Protein AF-A0A1C3EB20-F1 (afdb_monomer_lite)

Structure (mmCIF, N/CA/C/O backbone):
data_AF-A0A1C3EB20-F1
#
_entry.id   AF-A0A1C3EB20-F1
#
loop_
_atom_site.group_PDB
_atom_site.id
_atom_site.type_symbol
_atom_site.label_atom_id
_atom_site.label_alt_id
_atom_site.label_comp_id
_atom_site.label_asym_id
_atom_site.label_entity_id
_atom_site.label_seq_id
_atom_site.pdbx_PDB_ins_code
_atom_site.Cartn_x
_atom_site.Cartn_y
_atom_site.Cartn_z
_atom_site.occupancy
_atom_site.B_iso_or_equiv
_atom_site.auth_seq_id
_atom_site.auth_comp_id
_atom_site.auth_asym_id
_atom_site.auth_atom_id
_atom_site.pdbx_PDB_model_num
ATOM 1 N N . MET A 1 1 ? -27.624 -32.382 16.824 1.00 44.00 1 MET A N 1
ATOM 2 C CA . MET A 1 1 ? -27.450 -30.928 16.626 1.00 44.00 1 MET A CA 1
ATOM 3 C C . MET A 1 1 ? -26.119 -30.720 15.920 1.00 44.00 1 MET A C 1
ATOM 5 O O . MET A 1 1 ? -25.098 -31.065 16.495 1.00 44.00 1 MET A O 1
ATOM 9 N N . LYS A 1 2 ? -26.125 -30.322 14.641 1.00 43.41 2 LYS A N 1
ATOM 10 C CA . LYS A 1 2 ? -24.900 -30.053 13.873 1.00 43.41 2 LYS A CA 1
ATOM 11 C C . LYS A 1 2 ? -24.634 -28.553 13.937 1.00 43.41 2 LYS A C 1
ATOM 13 O O . LYS A 1 2 ? -25.381 -27.789 13.338 1.00 43.41 2 LYS A O 1
ATOM 18 N N . SER A 1 3 ? -23.612 -28.155 14.682 1.00 49.53 3 SER A N 1
ATOM 19 C CA . SER A 1 3 ? -23.126 -26.779 14.710 1.00 49.53 3 SER A CA 1
ATOM 20 C C . SER A 1 3 ? -22.515 -26.451 13.347 1.00 49.53 3 SER A C 1
ATOM 22 O O . SER A 1 3 ? -21.511 -27.046 12.961 1.00 49.53 3 SER A O 1
ATOM 24 N N . HIS A 1 4 ? -23.151 -25.559 12.590 1.00 47.53 4 HIS A N 1
ATOM 25 C CA . HIS A 1 4 ? -22.501 -24.876 11.476 1.00 47.53 4 HIS A CA 1
ATOM 26 C C . HIS A 1 4 ? -21.567 -23.830 12.077 1.00 47.53 4 HIS A C 1
ATOM 28 O O . HIS A 1 4 ? -22.022 -22.836 12.633 1.00 47.53 4 HIS A O 1
ATOM 34 N N . VAL A 1 5 ? -20.264 -24.095 12.017 1.00 47.66 5 VAL A N 1
ATOM 35 C CA . VAL A 1 5 ? -19.253 -23.059 12.207 1.00 47.66 5 VAL A CA 1
ATOM 36 C C . VAL A 1 5 ? -19.082 -22.412 10.840 1.00 47.66 5 VAL A C 1
ATOM 38 O O . VAL A 1 5 ? -18.428 -22.975 9.963 1.00 47.66 5 VAL A O 1
ATOM 41 N N . SER A 1 6 ? -19.734 -21.270 10.636 1.00 50.88 6 SER A N 1
ATOM 42 C CA . SER A 1 6 ? -19.376 -20.357 9.556 1.00 50.88 6 SER A CA 1
ATOM 43 C C . SER A 1 6 ? -18.021 -19.769 9.926 1.00 50.88 6 SER A C 1
ATOM 45 O O . SER A 1 6 ? -17.948 -18.812 10.688 1.00 50.88 6 SER A O 1
ATOM 47 N N . VAL A 1 7 ? -16.943 -20.410 9.477 1.00 46.06 7 VAL A N 1
ATOM 48 C CA . VAL A 1 7 ? -15.622 -19.780 9.486 1.00 46.06 7 VAL A CA 1
ATOM 49 C C . VAL A 1 7 ? -15.678 -18.760 8.360 1.00 46.06 7 VAL A C 1
ATOM 51 O O . VAL A 1 7 ? -15.509 -19.103 7.189 1.00 46.06 7 VAL A O 1
ATOM 54 N N . GLU A 1 8 ? -16.030 -17.527 8.710 1.00 56.56 8 GLU A N 1
ATOM 55 C CA . GLU A 1 8 ? -15.871 -16.389 7.816 1.00 56.56 8 GLU A CA 1
ATOM 56 C C . GLU A 1 8 ? -14.405 -16.388 7.358 1.00 56.56 8 GLU A C 1
ATOM 58 O O . GLU A 1 8 ? -13.499 -16.621 8.157 1.00 56.56 8 GLU A O 1
ATOM 63 N N . LEU A 1 9 ? -14.138 -16.165 6.068 1.00 49.53 9 LEU A N 1
ATOM 64 C CA . LEU A 1 9 ? -12.785 -16.213 5.479 1.00 49.53 9 LEU A CA 1
ATOM 65 C C . LEU A 1 9 ? -11.766 -15.312 6.224 1.00 49.53 9 LEU A C 1
ATOM 67 O O . LEU A 1 9 ? -10.554 -15.503 6.123 1.00 49.53 9 LEU A O 1
ATOM 71 N N . VAL A 1 10 ? -12.289 -14.367 7.007 1.00 48.50 10 VAL A N 1
ATOM 72 C CA . VAL A 1 10 ? -11.608 -13.455 7.928 1.00 48.50 10 VAL A CA 1
ATOM 73 C C . VAL A 1 10 ? -10.914 -14.177 9.099 1.00 48.50 10 VAL A C 1
ATOM 75 O O . VAL A 1 10 ? -9.873 -13.717 9.552 1.00 48.50 10 VAL A O 1
ATOM 78 N N . ASP A 1 11 ? -11.420 -15.327 9.557 1.00 46.81 11 ASP A N 1
ATOM 79 C CA . ASP A 1 11 ? -10.831 -16.099 10.666 1.00 46.81 11 ASP A CA 1
ATOM 80 C C . ASP A 1 11 ? -9.629 -16.960 10.230 1.00 46.81 11 ASP A C 1
ATOM 82 O O . ASP A 1 11 ? -8.783 -17.323 11.049 1.00 46.81 11 ASP A O 1
ATOM 86 N N . LEU A 1 12 ? -9.525 -17.294 8.936 1.00 47.53 12 LEU A N 1
ATOM 87 C CA . LEU A 1 12 ? -8.447 -18.143 8.404 1.00 47.53 12 LEU A CA 1
ATOM 88 C C . LEU A 1 12 ? -7.162 -17.348 8.099 1.00 47.53 12 LEU A C 1
ATOM 90 O O . LEU A 1 12 ? -6.064 -17.906 8.071 1.00 47.53 12 LEU A O 1
ATOM 94 N N . LEU A 1 13 ? -7.290 -16.040 7.887 1.00 55.75 13 LEU A N 1
ATOM 95 C CA . LEU A 1 13 ? -6.189 -15.102 7.698 1.00 55.75 13 LEU A CA 1
ATOM 96 C C . LEU A 1 13 ? -6.025 -14.344 9.014 1.00 55.75 13 LEU A C 1
ATOM 98 O O . LEU A 1 13 ? -6.683 -13.330 9.208 1.00 55.75 13 LEU A O 1
ATOM 102 N N . GLY A 1 14 ? -5.209 -14.864 9.939 1.00 59.03 14 GLY A N 1
ATOM 103 C CA . GLY A 1 14 ? -5.021 -14.272 11.271 1.00 59.03 14 GLY A CA 1
ATOM 10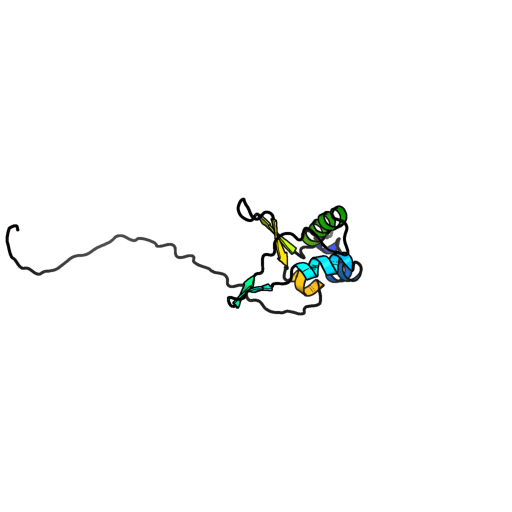4 C C . GLY A 1 14 ? -4.894 -12.742 11.253 1.00 59.03 14 GLY A C 1
ATOM 105 O O . GLY A 1 14 ? -4.443 -12.174 10.263 1.00 59.03 14 GLY A O 1
ATOM 106 N N . MET A 1 15 ? -5.300 -12.089 12.350 1.00 67.88 15 MET A N 1
ATOM 107 C CA . MET A 1 15 ? -5.456 -10.628 12.457 1.00 67.88 15 MET A CA 1
ATOM 108 C C . MET A 1 15 ? -4.416 -9.860 11.611 1.00 67.88 15 MET A C 1
ATOM 110 O O . MET A 1 15 ? -3.216 -9.998 11.872 1.00 67.88 15 MET A O 1
ATOM 114 N N . PRO A 1 16 ? -4.827 -9.049 10.615 1.00 70.19 16 PRO A N 1
ATOM 115 C CA . PRO A 1 16 ? -3.905 -8.424 9.659 1.00 70.19 16 PRO A CA 1
ATOM 116 C C . PRO A 1 16 ? -2.771 -7.610 10.304 1.00 70.19 16 PRO A C 1
ATOM 118 O O . PRO A 1 16 ? -1.662 -7.531 9.775 1.00 70.19 16 PRO A O 1
ATOM 121 N N . SER A 1 17 ? -3.022 -7.059 11.494 1.00 71.00 17 SER A N 1
ATOM 122 C CA . SER A 1 17 ? -2.040 -6.371 12.338 1.00 71.00 17 SER A CA 1
ATOM 123 C C . SER A 1 17 ? -0.899 -7.276 12.830 1.00 71.00 17 SER A C 1
ATOM 125 O O . SER A 1 17 ? 0.242 -6.831 12.945 1.00 71.00 17 SER A O 1
ATOM 127 N N . GLN A 1 18 ? -1.158 -8.559 13.083 1.00 74.19 18 GLN A N 1
ATOM 128 C CA . GLN A 1 18 ? -0.128 -9.535 13.452 1.00 74.19 18 GLN A CA 1
ATOM 129 C C . GLN A 1 18 ? 0.690 -9.977 12.235 1.00 74.19 18 GLN A C 1
ATOM 131 O O . GLN A 1 18 ? 1.904 -10.154 12.346 1.00 74.19 18 GLN A O 1
ATOM 136 N N . LEU A 1 19 ? 0.045 -10.118 11.072 1.00 77.19 19 LEU A N 1
ATOM 137 C CA . LEU A 1 19 ? 0.710 -10.505 9.824 1.00 77.19 19 LEU A CA 1
ATOM 138 C C . LEU A 1 19 ? 1.656 -9.412 9.318 1.00 77.19 19 LEU A C 1
ATOM 140 O O . LEU A 1 19 ? 2.780 -9.713 8.911 1.00 77.19 19 LEU A O 1
ATOM 144 N N . ILE A 1 20 ? 1.237 -8.144 9.394 1.00 85.81 20 ILE A N 1
ATOM 145 C CA . ILE A 1 20 ? 2.069 -7.013 8.970 1.00 85.81 20 ILE A CA 1
ATOM 146 C C . ILE A 1 20 ? 3.270 -6.804 9.904 1.00 85.81 20 ILE A C 1
ATOM 148 O O . ILE A 1 20 ? 4.354 -6.455 9.443 1.00 85.81 20 ILE A O 1
ATOM 152 N N . GLY A 1 21 ? 3.113 -7.081 11.205 1.00 80.56 21 GLY A N 1
ATOM 153 C CA . GLY A 1 21 ? 4.193 -6.975 12.192 1.00 80.56 21 GLY A CA 1
ATOM 154 C C . GLY A 1 21 ? 5.358 -7.941 11.946 1.00 80.56 21 GLY A C 1
ATOM 155 O O . GLY A 1 21 ? 6.482 -7.653 12.344 1.00 80.56 21 GLY A O 1
ATOM 156 N N . GLN A 1 22 ? 5.113 -9.057 11.254 1.00 85.62 22 GLN A N 1
ATOM 157 C CA . GLN A 1 22 ? 6.130 -10.065 10.928 1.00 85.62 22 GLN A CA 1
ATOM 158 C C . GLN A 1 22 ? 6.780 -9.851 9.550 1.00 85.62 22 GLN A C 1
ATOM 160 O O . GLN A 1 22 ? 7.729 -10.553 9.207 1.00 85.62 22 GLN A O 1
ATOM 165 N N . GLN A 1 23 ? 6.281 -8.907 8.743 1.00 90.94 23 GLN A N 1
ATOM 166 C CA . GLN A 1 23 ? 6.719 -8.687 7.361 1.00 90.94 23 GLN A CA 1
ATOM 167 C C . GLN A 1 23 ? 7.080 -7.207 7.138 1.00 90.94 23 GLN A C 1
ATOM 169 O O . GLN A 1 23 ? 6.245 -6.434 6.661 1.00 90.94 23 GLN A O 1
ATOM 174 N N . PRO A 1 24 ? 8.324 -6.789 7.454 1.00 91.38 24 PRO A N 1
ATOM 175 C CA . PRO A 1 24 ? 8.719 -5.377 7.433 1.00 91.38 24 PRO A CA 1
ATOM 176 C C . PRO A 1 24 ? 8.632 -4.743 6.039 1.00 91.38 24 PRO A C 1
ATOM 178 O O . PRO A 1 24 ? 8.308 -3.565 5.923 1.00 91.38 24 PRO A O 1
ATOM 181 N N . GLU A 1 25 ? 8.864 -5.516 4.978 1.00 93.69 25 GLU A N 1
ATOM 182 C CA . GLU A 1 25 ? 8.713 -5.055 3.592 1.00 93.69 25 GLU A CA 1
ATOM 183 C C . GLU A 1 25 ? 7.256 -4.709 3.261 1.00 93.69 25 GLU A C 1
ATOM 185 O O . GLU A 1 25 ? 6.978 -3.640 2.721 1.00 93.69 25 GLU A O 1
ATOM 190 N N . LEU A 1 26 ? 6.306 -5.566 3.657 1.00 93.81 26 LEU A N 1
ATOM 191 C CA . LEU A 1 26 ? 4.880 -5.287 3.470 1.00 93.81 26 LEU A CA 1
ATOM 192 C C . LEU A 1 26 ? 4.424 -4.112 4.322 1.00 93.81 26 LEU A C 1
ATOM 194 O O . LEU A 1 26 ? 3.602 -3.318 3.868 1.00 93.81 26 LEU A O 1
ATOM 198 N N . ARG A 1 27 ? 4.970 -3.976 5.534 1.00 94.19 27 ARG A N 1
ATOM 199 C CA . ARG A 1 27 ? 4.713 -2.811 6.376 1.00 94.19 27 ARG A CA 1
ATOM 200 C C . ARG A 1 27 ? 5.157 -1.524 5.679 1.00 94.19 27 ARG A C 1
ATOM 202 O O . ARG A 1 27 ? 4.359 -0.599 5.590 1.00 94.19 27 ARG A O 1
ATOM 209 N N . ARG A 1 28 ? 6.376 -1.481 5.132 1.00 94.75 28 ARG A N 1
ATOM 210 C CA . ARG A 1 28 ? 6.883 -0.318 4.380 1.00 94.75 28 ARG A CA 1
ATOM 211 C C . ARG A 1 28 ? 6.042 -0.018 3.144 1.00 94.75 28 ARG A C 1
ATOM 213 O O . ARG A 1 28 ? 5.738 1.140 2.869 1.00 94.75 28 ARG A O 1
ATOM 220 N N . LEU A 1 29 ? 5.625 -1.054 2.419 1.00 96.06 29 LEU A N 1
ATOM 221 C CA . LEU A 1 29 ? 4.718 -0.891 1.288 1.00 96.06 29 LEU A CA 1
ATOM 222 C C . LEU A 1 29 ? 3.380 -0.279 1.724 1.00 96.06 29 LEU A C 1
ATOM 224 O O . LEU A 1 29 ? 2.898 0.653 1.091 1.00 96.06 29 LEU A O 1
ATOM 228 N N . LEU A 1 30 ? 2.801 -0.756 2.824 1.00 95.25 30 LEU A N 1
ATOM 229 C CA . LEU A 1 30 ? 1.555 -0.225 3.370 1.00 95.25 30 LEU A CA 1
ATOM 230 C C . LEU A 1 30 ? 1.709 1.228 3.857 1.00 95.25 30 LEU A C 1
ATOM 232 O O . LEU A 1 30 ? 0.831 2.053 3.620 1.00 95.25 30 LEU A O 1
ATOM 236 N N . GLU A 1 31 ? 2.842 1.567 4.478 1.00 94.19 31 GLU A N 1
ATOM 237 C CA . GLU A 1 31 ? 3.186 2.937 4.892 1.00 94.19 31 GLU A CA 1
ATOM 238 C C . GLU A 1 31 ? 3.312 3.898 3.702 1.00 94.19 31 GLU A C 1
ATOM 240 O O . GLU A 1 31 ? 3.007 5.081 3.836 1.00 94.19 31 GLU A O 1
ATOM 245 N N . SER A 1 32 ? 3.677 3.391 2.523 1.00 94.81 32 SER A N 1
ATOM 246 C CA . SER A 1 32 ? 3.774 4.186 1.291 1.00 94.81 32 SER A CA 1
ATOM 247 C C . SER A 1 32 ? 2.416 4.737 0.826 1.00 94.81 32 SER A C 1
ATOM 249 O O . SER A 1 32 ? 2.371 5.670 0.028 1.00 94.81 32 SER A O 1
ATOM 251 N N . TYR A 1 33 ? 1.312 4.176 1.334 1.00 95.25 33 TYR A N 1
ATOM 252 C CA . TYR A 1 33 ? -0.063 4.545 0.990 1.00 95.25 33 TYR A CA 1
ATOM 253 C C . TYR A 1 33 ? -0.720 5.519 1.983 1.00 95.25 33 TYR A C 1
ATOM 255 O O . TYR A 1 33 ? -1.943 5.665 2.001 1.00 95.25 33 TYR A O 1
ATOM 263 N N . GLN A 1 34 ? 0.065 6.185 2.831 1.00 92.31 34 GLN A N 1
ATOM 264 C CA . GLN A 1 34 ? -0.466 7.186 3.756 1.00 92.31 34 GLN A CA 1
ATOM 265 C C . GLN A 1 34 ? -0.986 8.429 3.026 1.00 92.31 34 GLN A C 1
ATOM 267 O O . GLN A 1 34 ? -0.284 8.938 2.152 1.00 92.31 34 GLN A O 1
ATOM 272 N N . PRO A 1 35 ? -2.159 8.966 3.418 1.00 90.81 35 PRO A N 1
ATOM 273 C CA . PRO A 1 35 ? -2.699 10.182 2.827 1.00 90.81 35 PRO A CA 1
ATOM 274 C C . PRO A 1 35 ? -1.701 11.339 2.853 1.00 90.81 35 PRO A C 1
ATOM 276 O O . PRO A 1 35 ? -1.065 11.603 3.876 1.00 90.81 35 PRO A O 1
ATOM 279 N N . GLN A 1 36 ? -1.594 12.054 1.738 1.00 88.19 36 GLN A N 1
ATOM 280 C CA . GLN A 1 36 ? -0.659 13.165 1.585 1.00 88.19 36 GLN A CA 1
ATOM 281 C C . GLN A 1 36 ? -1.418 14.486 1.572 1.00 88.19 36 GLN A C 1
ATOM 283 O O . GLN A 1 36 ? -2.447 14.626 0.913 1.00 88.19 36 GLN A O 1
ATOM 288 N N . LYS A 1 37 ? -0.912 15.483 2.302 1.00 89.25 37 LYS A N 1
ATOM 289 C CA . LYS A 1 37 ? -1.478 16.832 2.264 1.00 89.25 37 LYS A CA 1
ATOM 290 C C . LYS A 1 37 ? -0.880 17.593 1.084 1.00 89.25 37 LYS A C 1
ATOM 292 O O . LYS A 1 37 ? 0.325 17.829 1.048 1.00 89.25 37 LYS A O 1
ATOM 297 N N . LEU A 1 38 ? -1.724 17.972 0.134 1.00 86.19 38 LEU A N 1
ATOM 298 C CA . LEU A 1 38 ? -1.331 18.757 -1.029 1.00 86.19 38 LEU A CA 1
ATOM 299 C C . LEU A 1 38 ? -1.149 20.238 -0.660 1.00 86.19 38 LEU A C 1
ATOM 301 O O . LEU A 1 38 ? -1.650 20.719 0.360 1.00 86.19 38 LEU A O 1
ATOM 305 N N . ALA A 1 39 ? -0.453 20.987 -1.520 1.00 86.50 39 ALA A N 1
ATOM 306 C CA . ALA A 1 39 ? -0.169 22.412 -1.312 1.00 86.50 3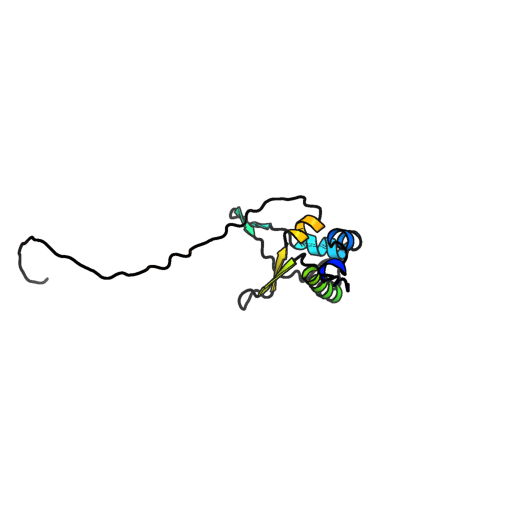9 ALA A CA 1
ATOM 307 C C . ALA A 1 39 ? -1.435 23.289 -1.218 1.00 86.50 39 ALA A C 1
ATOM 309 O O . ALA A 1 39 ? -1.416 24.337 -0.581 1.00 86.50 39 ALA A O 1
ATOM 310 N N . ASN A 1 40 ? -2.542 22.842 -1.815 1.00 88.50 40 ASN A N 1
ATOM 311 C CA . ASN A 1 40 ? -3.850 23.498 -1.752 1.00 88.50 40 ASN A CA 1
ATOM 312 C C . ASN A 1 40 ? -4.636 23.178 -0.461 1.00 88.50 40 ASN A C 1
ATOM 314 O O . ASN A 1 40 ? -5.777 23.605 -0.322 1.00 88.50 40 ASN A O 1
ATOM 318 N N . GLY A 1 41 ? -4.055 22.414 0.469 1.00 88.62 41 GLY A N 1
ATOM 319 C CA . GLY A 1 41 ? -4.687 22.024 1.728 1.00 88.62 41 GLY A CA 1
ATOM 320 C C . GLY A 1 41 ? -5.591 20.793 1.646 1.00 88.62 41 GLY A C 1
ATOM 321 O O . GLY A 1 41 ? -6.005 20.312 2.699 1.00 88.62 41 GLY A O 1
ATOM 322 N N . VAL A 1 42 ? -5.848 20.255 0.449 1.00 88.25 42 VAL A N 1
ATOM 323 C CA . VAL A 1 42 ? -6.633 19.029 0.244 1.00 88.25 42 VAL A CA 1
ATOM 324 C C . VAL A 1 42 ? -5.792 17.807 0.615 1.00 88.25 42 VAL A C 1
ATOM 326 O O . VAL A 1 42 ? -4.600 17.733 0.309 1.00 88.25 42 VAL A O 1
ATOM 329 N N . THR A 1 43 ? -6.407 16.842 1.291 1.00 89.44 43 THR A N 1
ATOM 330 C CA . THR A 1 43 ? -5.781 15.551 1.587 1.00 89.44 43 THR A CA 1
ATOM 331 C C . THR A 1 43 ? -6.037 14.588 0.434 1.00 89.44 43 THR A C 1
ATOM 333 O O . THR A 1 43 ? -7.170 14.166 0.220 1.00 89.44 43 THR A O 1
ATOM 336 N N . GLU A 1 44 ? -4.981 14.221 -0.289 1.00 89.12 44 GLU A N 1
ATOM 337 C CA . GLU A 1 44 ? -5.031 13.161 -1.293 1.00 89.12 44 GLU A CA 1
ATOM 338 C C . GLU A 1 44 ? -4.984 11.806 -0.590 1.00 89.12 44 GLU A C 1
ATOM 340 O O . GLU A 1 44 ? -4.073 11.525 0.195 1.00 89.12 44 GLU A O 1
ATOM 345 N N . THR A 1 45 ? -5.985 10.973 -0.855 1.00 91.31 45 THR A N 1
ATOM 346 C CA . THR A 1 45 ? -6.128 9.658 -0.217 1.00 91.31 45 THR A CA 1
ATOM 347 C C . THR A 1 45 ? -5.982 8.511 -1.207 1.00 91.31 45 THR A C 1
ATOM 349 O O . THR A 1 45 ? -5.695 7.391 -0.782 1.00 91.31 45 THR A O 1
ATOM 352 N N . TRP A 1 46 ? -6.122 8.784 -2.506 1.00 93.25 46 TRP A N 1
ATOM 353 C CA . TRP A 1 46 ? -5.915 7.829 -3.582 1.00 93.25 46 TRP A CA 1
ATOM 354 C C . TRP A 1 46 ? -4.539 8.047 -4.191 1.00 93.25 46 TRP A C 1
ATOM 356 O O . TRP A 1 46 ? -4.281 8.999 -4.925 1.00 93.25 46 TRP A O 1
ATOM 366 N N . ILE A 1 47 ? -3.631 7.133 -3.889 1.00 92.81 47 ILE A N 1
ATOM 367 C CA . ILE A 1 47 ? -2.231 7.247 -4.277 1.00 92.81 47 ILE A CA 1
ATOM 368 C C . ILE A 1 47 ? -1.985 6.348 -5.486 1.00 92.81 47 ILE A C 1
ATOM 370 O O . ILE A 1 47 ? -2.419 5.191 -5.485 1.00 92.81 47 ILE A O 1
ATOM 374 N N . PRO A 1 48 ? -1.292 6.836 -6.530 1.00 93.38 48 PRO A N 1
ATOM 375 C CA . PRO A 1 48 ? -0.883 5.997 -7.646 1.00 93.38 48 PRO A CA 1
ATOM 376 C C . PRO A 1 48 ? -0.159 4.739 -7.171 1.00 93.38 48 PRO A C 1
ATOM 378 O O . PRO A 1 48 ? 0.566 4.759 -6.174 1.00 93.38 48 PRO A O 1
ATOM 381 N N . ARG A 1 49 ? -0.327 3.641 -7.911 1.00 93.94 49 ARG A N 1
ATOM 382 C CA . ARG A 1 49 ? 0.401 2.400 -7.651 1.00 93.94 49 ARG A CA 1
ATOM 383 C C . ARG A 1 49 ? 1.898 2.667 -7.519 1.00 93.94 49 ARG A C 1
ATOM 385 O O . ARG A 1 49 ? 2.549 3.068 -8.484 1.00 93.94 49 ARG A O 1
ATOM 392 N N . ILE A 1 50 ? 2.444 2.344 -6.349 1.00 93.56 50 ILE A N 1
ATOM 393 C CA . ILE A 1 50 ? 3.883 2.373 -6.106 1.00 93.56 50 ILE A CA 1
ATOM 394 C C . ILE A 1 50 ? 4.539 1.336 -7.020 1.00 93.56 50 ILE A C 1
ATOM 396 O O . ILE A 1 50 ? 4.270 0.135 -6.935 1.00 93.56 50 ILE A O 1
ATOM 400 N N . SER A 1 51 ? 5.364 1.818 -7.947 1.00 91.69 51 SER A N 1
ATOM 401 C CA . SER A 1 51 ? 6.067 1.003 -8.942 1.00 91.69 51 SER A CA 1
ATOM 402 C C . SER A 1 51 ? 7.501 0.671 -8.534 1.00 91.69 51 SER A C 1
ATOM 404 O O . SER A 1 51 ? 8.075 -0.279 -9.062 1.00 91.69 51 SER A O 1
ATOM 406 N N . ILE A 1 52 ? 8.064 1.429 -7.589 1.00 93.38 52 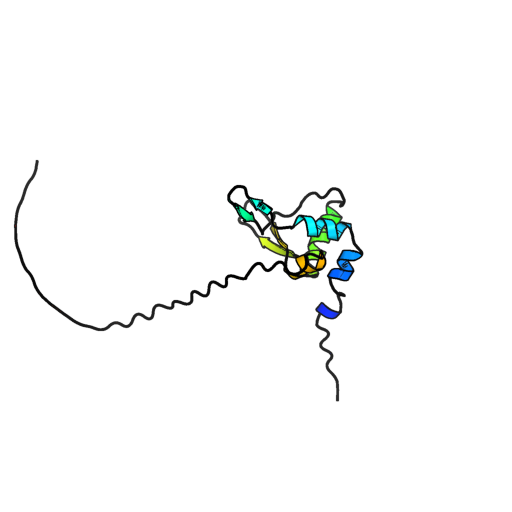ILE A N 1
ATOM 407 C CA . ILE A 1 52 ? 9.426 1.271 -7.081 1.00 93.38 52 ILE A CA 1
ATOM 408 C C . ILE A 1 52 ? 9.391 1.449 -5.566 1.00 93.38 52 ILE A C 1
ATOM 410 O O . ILE A 1 52 ? 8.870 2.445 -5.067 1.00 93.38 52 ILE A O 1
ATOM 414 N N . LEU A 1 53 ? 9.969 0.493 -4.843 1.00 93.75 53 LEU A N 1
ATOM 415 C CA . LEU A 1 53 ? 10.193 0.580 -3.407 1.00 93.75 53 LEU A CA 1
ATOM 416 C C . LEU A 1 53 ? 11.567 -0.024 -3.116 1.00 93.75 53 LEU A C 1
ATOM 418 O O . LEU A 1 53 ? 11.794 -1.184 -3.428 1.00 93.75 53 LEU A O 1
ATOM 422 N N . GLU A 1 54 ? 12.476 0.749 -2.521 1.00 90.50 54 GLU A N 1
ATOM 423 C CA . GLU A 1 54 ? 13.899 0.384 -2.369 1.00 90.50 54 GLU A CA 1
ATOM 424 C C . GLU A 1 54 ? 14.125 -0.989 -1.712 1.00 90.50 54 GLU A C 1
ATOM 426 O O . GLU A 1 54 ? 15.068 -1.699 -2.038 1.00 90.50 54 GLU A O 1
ATOM 431 N N . CYS A 1 55 ? 13.233 -1.384 -0.802 1.00 87.75 55 CYS A N 1
ATOM 432 C CA . CYS A 1 55 ? 13.322 -2.649 -0.077 1.00 87.75 55 CYS A CA 1
ATOM 433 C C . CYS A 1 55 ? 12.621 -3.838 -0.754 1.00 87.75 55 CYS A C 1
ATOM 435 O O . CYS A 1 55 ? 12.526 -4.892 -0.132 1.00 87.75 55 CYS A O 1
ATOM 437 N N . MET A 1 56 ? 12.103 -3.691 -1.978 1.00 91.50 56 MET A N 1
ATOM 438 C CA . MET A 1 56 ? 11.372 -4.754 -2.671 1.00 91.50 56 MET A CA 1
ATOM 439 C C . MET A 1 56 ? 11.691 -4.810 -4.165 1.00 91.50 56 MET A C 1
ATOM 441 O O . MET A 1 56 ? 11.542 -3.832 -4.894 1.00 91.50 56 MET A O 1
ATOM 445 N N . GLU A 1 57 ? 11.997 -6.012 -4.647 1.00 93.50 57 GLU A N 1
ATOM 446 C CA . GLU A 1 57 ? 12.076 -6.290 -6.082 1.00 93.50 57 GLU A CA 1
ATOM 447 C C . GLU A 1 57 ? 10.701 -6.125 -6.767 1.00 93.50 57 GLU A C 1
ATOM 449 O O . GLU A 1 57 ? 9.673 -6.439 -6.157 1.00 93.50 57 GLU A O 1
ATOM 454 N N . PRO A 1 58 ? 10.626 -5.728 -8.054 1.00 91.25 58 PRO A N 1
ATOM 455 C CA . PRO A 1 58 ? 9.357 -5.428 -8.734 1.00 91.25 58 PRO A CA 1
ATOM 456 C C . PRO A 1 58 ? 8.315 -6.563 -8.708 1.00 91.25 58 PRO A C 1
ATOM 458 O O . PRO A 1 58 ? 7.105 -6.326 -8.593 1.00 91.25 58 PRO A O 1
ATOM 461 N N . ALA A 1 59 ? 8.772 -7.817 -8.793 1.00 91.88 59 ALA A N 1
ATOM 462 C CA . ALA A 1 59 ? 7.906 -8.992 -8.707 1.00 91.88 59 ALA A CA 1
ATOM 463 C C . ALA A 1 59 ? 7.335 -9.176 -7.289 1.00 91.88 59 ALA A C 1
ATOM 465 O O . ALA A 1 59 ? 6.131 -9.392 -7.125 1.00 91.88 59 ALA A O 1
ATOM 466 N N . ALA A 1 60 ? 8.180 -9.020 -6.264 1.00 93.19 60 ALA A N 1
ATOM 467 C CA . ALA A 1 60 ? 7.771 -9.073 -4.864 1.00 93.19 60 ALA A CA 1
ATOM 468 C C . ALA A 1 60 ? 6.827 -7.916 -4.518 1.00 93.19 60 ALA A C 1
ATOM 470 O O . ALA A 1 60 ? 5.833 -8.122 -3.828 1.00 93.19 60 ALA A O 1
ATOM 471 N N . LEU A 1 61 ? 7.081 -6.723 -5.061 1.00 95.19 61 LEU A N 1
ATOM 472 C CA . LEU A 1 61 ? 6.236 -5.544 -4.910 1.00 95.19 61 LEU A CA 1
ATOM 473 C C . LEU A 1 61 ? 4.837 -5.784 -5.494 1.00 95.19 61 LEU A C 1
ATOM 475 O O . LEU A 1 61 ? 3.828 -5.486 -4.858 1.00 95.19 61 LEU A O 1
ATOM 479 N N . SER A 1 62 ? 4.746 -6.380 -6.685 1.00 93.94 62 SER A N 1
ATOM 480 C CA . SER A 1 62 ? 3.459 -6.745 -7.296 1.00 93.94 62 SER A CA 1
ATOM 481 C C . SER A 1 62 ? 2.680 -7.755 -6.447 1.00 93.94 62 SER A C 1
ATOM 483 O O . SER A 1 62 ? 1.494 -7.551 -6.193 1.00 93.94 62 SER A O 1
ATOM 485 N N . ALA A 1 63 ? 3.349 -8.793 -5.938 1.00 94.94 63 ALA A N 1
ATOM 486 C CA . ALA A 1 63 ? 2.738 -9.755 -5.020 1.00 94.94 63 ALA A CA 1
ATOM 487 C C . ALA A 1 63 ? 2.345 -9.116 -3.675 1.00 94.94 63 ALA A C 1
ATOM 489 O O . ALA A 1 63 ? 1.315 -9.465 -3.100 1.00 94.94 63 ALA A O 1
ATOM 490 N N . GLY A 1 64 ? 3.138 -8.159 -3.188 1.00 95.44 64 GLY A N 1
ATOM 491 C CA . GLY A 1 64 ? 2.879 -7.409 -1.964 1.00 95.44 64 GLY A CA 1
ATOM 492 C C . GLY A 1 64 ? 1.574 -6.626 -2.033 1.00 95.44 64 GLY A C 1
ATOM 493 O O . GLY A 1 64 ? 0.755 -6.752 -1.128 1.00 95.44 64 GLY A O 1
ATOM 494 N N . HIS A 1 65 ? 1.315 -5.923 -3.140 1.00 95.75 65 HIS A N 1
ATOM 495 C CA . HIS A 1 65 ? 0.021 -5.268 -3.369 1.00 95.75 65 HIS A CA 1
ATOM 496 C C . HIS A 1 65 ? -1.139 -6.263 -3.292 1.00 95.75 65 HIS A C 1
ATOM 498 O O . HIS A 1 65 ? -2.114 -6.012 -2.590 1.00 95.75 65 HIS A O 1
ATOM 504 N N . GLY A 1 66 ? -1.010 -7.417 -3.955 1.00 94.12 66 GLY A N 1
ATOM 505 C CA . GLY A 1 66 ? -2.029 -8.465 -3.923 1.00 94.12 66 GLY A CA 1
ATOM 506 C C . GLY A 1 66 ? -2.326 -8.958 -2.506 1.00 94.12 66 GLY A C 1
ATOM 507 O O . GLY A 1 66 ? -3.489 -9.091 -2.141 1.00 94.12 66 GLY A O 1
ATOM 508 N N . LYS A 1 67 ? -1.291 -9.158 -1.678 1.00 94.19 67 LYS A N 1
ATOM 509 C CA . LYS A 1 67 ? -1.458 -9.535 -0.264 1.00 94.19 67 LYS A CA 1
ATOM 510 C C . LYS A 1 67 ? -2.178 -8.452 0.537 1.00 94.19 67 LYS A C 1
ATOM 512 O O . LYS A 1 67 ? -3.114 -8.767 1.260 1.00 94.19 67 LYS A O 1
ATOM 517 N N . LEU A 1 68 ? -1.774 -7.188 0.392 1.00 95.00 68 LEU A N 1
ATOM 518 C CA . LEU A 1 68 ? -2.403 -6.074 1.108 1.00 95.00 68 LEU A CA 1
ATOM 519 C C . LEU A 1 68 ? -3.879 -5.895 0.714 1.00 95.00 68 LEU A C 1
ATOM 521 O O . LEU A 1 68 ? -4.698 -5.604 1.582 1.00 95.00 68 LEU A O 1
ATOM 525 N N . ILE A 1 69 ? -4.226 -6.117 -0.560 1.00 94.31 69 ILE A N 1
ATOM 526 C CA . ILE A 1 69 ? -5.616 -6.123 -1.047 1.00 94.31 69 ILE A CA 1
ATOM 527 C C . ILE A 1 69 ? -6.384 -7.312 -0.463 1.00 94.31 69 ILE A C 1
ATOM 529 O O . ILE A 1 69 ? -7.474 -7.137 0.071 1.00 94.31 69 ILE A O 1
ATOM 533 N N . ALA A 1 70 ? -5.811 -8.517 -0.523 1.00 92.19 70 ALA A N 1
ATOM 534 C CA . ALA A 1 70 ? -6.446 -9.731 -0.012 1.00 92.19 70 ALA A CA 1
ATOM 535 C C . ALA A 1 70 ? -6.699 -9.676 1.504 1.00 92.19 70 ALA A C 1
ATOM 537 O O . ALA A 1 70 ? -7.667 -10.253 1.987 1.00 92.19 70 ALA A O 1
ATOM 538 N N . TRP A 1 71 ? -5.852 -8.966 2.251 1.00 91.50 71 TRP A N 1
ATOM 539 C CA . TRP A 1 71 ? -6.031 -8.713 3.683 1.00 91.50 71 TRP A CA 1
ATOM 540 C C . TRP A 1 71 ? -6.932 -7.513 3.997 1.00 91.50 71 TRP A C 1
ATOM 542 O O . TRP A 1 71 ? -7.116 -7.191 5.167 1.00 91.50 71 TRP A O 1
ATOM 552 N N . GLY A 1 72 ? -7.460 -6.822 2.984 1.00 92.12 72 GLY A N 1
ATOM 553 C CA . GLY A 1 72 ? -8.323 -5.656 3.171 1.00 92.12 72 GLY A CA 1
ATOM 554 C C . GLY A 1 72 ? -7.611 -4.424 3.736 1.00 92.12 72 GLY A C 1
ATOM 555 O O . GLY A 1 72 ? -8.270 -3.548 4.285 1.00 92.12 72 GLY A O 1
ATOM 556 N N . LEU A 1 73 ? -6.280 -4.332 3.626 1.00 93.25 73 LEU A N 1
ATOM 557 C CA . LEU A 1 73 ? -5.485 -3.213 4.160 1.00 93.25 73 LEU A CA 1
ATOM 558 C C . LEU A 1 73 ? -5.385 -2.034 3.189 1.00 93.25 73 LEU A C 1
ATOM 560 O O . LEU A 1 73 ? -5.197 -0.890 3.605 1.00 93.25 73 LEU A O 1
ATOM 564 N N . ILE A 1 74 ? -5.527 -2.308 1.895 1.00 95.50 74 ILE A N 1
ATOM 565 C CA . ILE A 1 74 ? -5.679 -1.294 0.853 1.00 95.50 74 ILE A CA 1
ATOM 566 C C . ILE A 1 74 ? -6.835 -1.681 -0.067 1.00 95.50 74 ILE A C 1
ATOM 568 O O . ILE A 1 74 ? -7.088 -2.863 -0.301 1.00 95.50 74 ILE A O 1
ATOM 572 N N . ARG A 1 75 ? -7.507 -0.678 -0.628 1.00 95.38 75 ARG A N 1
ATOM 573 C CA . ARG A 1 75 ? -8.460 -0.835 -1.734 1.00 95.38 75 ARG A CA 1
ATOM 574 C C . ARG A 1 75 ? -7.895 -0.219 -3.005 1.00 95.38 75 ARG A C 1
ATOM 576 O O . ARG A 1 75 ? -6.970 0.586 -2.922 1.00 95.38 75 ARG A O 1
ATOM 583 N N . PHE A 1 76 ? -8.432 -0.599 -4.159 1.00 95.00 76 PHE A N 1
ATOM 584 C CA . PHE A 1 76 ? -7.960 -0.123 -5.456 1.00 95.00 76 PHE A CA 1
ATOM 585 C C . PHE A 1 76 ? -9.095 0.423 -6.313 1.00 95.00 76 PHE A C 1
ATOM 587 O O . PHE A 1 76 ? -10.231 -0.034 -6.212 1.00 95.00 76 PHE A O 1
ATOM 594 N N . GLU A 1 77 ? -8.753 1.362 -7.183 1.00 93.44 77 GLU A N 1
ATOM 595 C CA . GLU A 1 77 ? -9.621 1.854 -8.246 1.00 93.44 77 GLU A CA 1
ATOM 596 C C . GLU A 1 77 ? -8.828 1.975 -9.553 1.00 93.44 77 GLU A C 1
ATOM 598 O O . GLU A 1 77 ? -7.602 2.160 -9.551 1.00 93.44 77 GLU A O 1
ATOM 603 N N . LEU A 1 78 ? -9.528 1.850 -10.682 1.00 89.19 78 LEU A N 1
ATOM 604 C CA . LEU A 1 78 ? -8.983 2.247 -11.974 1.00 89.19 78 LEU A CA 1
ATOM 605 C C . LEU A 1 78 ? -9.194 3.750 -12.124 1.00 89.19 78 LEU A C 1
ATOM 607 O O . LEU A 1 78 ? -10.332 4.208 -12.188 1.00 89.19 78 LEU A O 1
ATOM 611 N N . ALA A 1 79 ? -8.107 4.503 -12.224 1.00 80.38 79 ALA A N 1
ATOM 612 C CA . ALA A 1 79 ? -8.195 5.883 -12.658 1.00 80.38 79 ALA A CA 1
ATOM 613 C C . ALA A 1 79 ? -8.394 5.939 -14.180 1.00 80.38 79 ALA A C 1
ATOM 615 O O . ALA A 1 79 ? -7.992 5.025 -14.909 1.00 80.38 79 ALA A O 1
ATOM 616 N N . GLU A 1 80 ? -9.002 7.023 -14.665 1.00 77.81 80 GLU A N 1
ATOM 617 C CA . GLU A 1 80 ? -9.215 7.251 -16.096 1.00 77.81 80 GLU A CA 1
ATOM 618 C C . GLU A 1 80 ? -7.921 7.088 -16.912 1.00 77.81 80 GLU A C 1
ATOM 620 O O . GLU A 1 80 ? -6.818 7.278 -16.391 1.00 77.81 80 GLU A O 1
ATOM 625 N N . ALA A 1 81 ? -8.096 6.759 -18.200 1.00 62.84 81 ALA A N 1
ATOM 626 C CA . ALA A 1 81 ? -7.187 6.109 -19.159 1.00 62.84 81 ALA A CA 1
ATOM 627 C C . ALA A 1 81 ? -5.675 6.442 -19.145 1.00 62.84 81 ALA A C 1
ATOM 629 O O . ALA A 1 81 ? -4.901 5.705 -19.749 1.00 62.84 81 ALA A O 1
ATOM 630 N N . GLN A 1 82 ? -5.228 7.507 -18.479 1.00 59.69 82 GLN A N 1
ATOM 631 C CA . GLN A 1 82 ? -3.821 7.910 -18.387 1.00 59.69 82 GLN A CA 1
ATOM 632 C C . GLN A 1 82 ? -3.157 7.640 -17.026 1.00 59.69 82 GLN A C 1
ATOM 634 O O . GLN A 1 82 ? -1.932 7.643 -16.948 1.00 59.69 82 GLN A O 1
ATOM 639 N N . HIS A 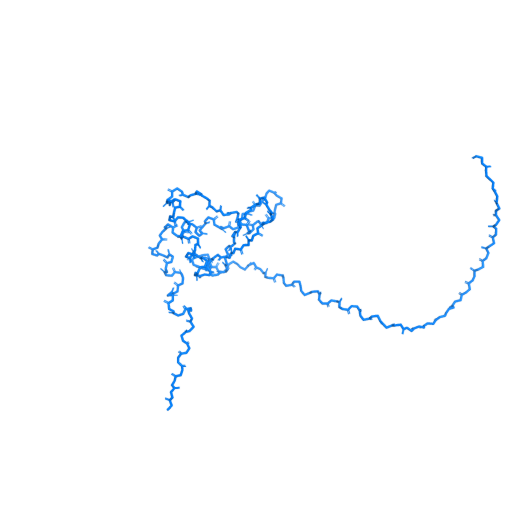1 83 ? -3.918 7.393 -15.955 1.00 63.84 83 HIS A N 1
ATOM 640 C CA . HIS A 1 83 ? -3.370 7.366 -14.589 1.00 63.84 83 HIS A CA 1
ATOM 641 C C . HIS A 1 83 ? -3.206 5.960 -13.988 1.00 63.84 83 HIS A C 1
ATOM 643 O O . HIS A 1 83 ? -2.548 5.814 -12.958 1.00 63.84 83 HIS A O 1
ATOM 649 N N . GLY A 1 84 ? -3.743 4.919 -14.632 1.00 84.94 84 GLY A N 1
ATOM 650 C CA . GLY A 1 84 ? -3.563 3.530 -14.203 1.00 84.94 84 GLY A CA 1
ATOM 651 C C . GLY A 1 84 ? -4.258 3.195 -12.875 1.00 84.94 84 GLY A C 1
ATOM 652 O O . GLY A 1 84 ? -5.325 3.718 -12.569 1.00 84.94 84 GLY A O 1
ATOM 653 N N . LEU A 1 85 ? -3.676 2.277 -12.097 1.00 90.94 85 LEU A N 1
ATOM 654 C CA . LEU A 1 85 ? -4.221 1.849 -10.801 1.00 90.94 85 LEU A CA 1
ATOM 655 C C . LEU A 1 85 ? -3.871 2.845 -9.692 1.00 90.94 85 LEU A C 1
ATOM 657 O O . LEU A 1 85 ? -2.706 3.233 -9.551 1.00 90.94 85 LEU A O 1
ATOM 661 N N . ARG A 1 86 ? -4.856 3.171 -8.854 1.00 94.06 86 ARG A N 1
ATOM 662 C CA . ARG A 1 86 ? -4.662 3.892 -7.592 1.00 94.06 86 ARG A CA 1
ATOM 663 C C . ARG A 1 86 ? -5.069 3.019 -6.421 1.00 94.06 86 ARG A C 1
ATOM 665 O O . ARG A 1 86 ? -5.933 2.154 -6.553 1.00 94.06 86 ARG A O 1
ATOM 672 N N . TYR A 1 87 ? -4.444 3.264 -5.280 1.00 95.94 87 TYR A N 1
ATOM 673 C CA . TYR A 1 87 ? -4.732 2.575 -4.037 1.00 95.94 87 TYR A CA 1
ATOM 674 C C . TYR A 1 87 ? -4.999 3.559 -2.913 1.00 95.94 87 TYR A C 1
ATOM 676 O O . TYR A 1 87 ? -4.419 4.641 -2.860 1.00 95.94 87 TYR A O 1
ATOM 684 N N . GLN A 1 88 ? -5.838 3.141 -1.977 1.00 95.56 88 GLN A N 1
ATOM 685 C CA . GLN A 1 88 ? -6.130 3.891 -0.769 1.00 95.56 88 GLN A CA 1
ATOM 686 C C . GLN A 1 88 ? -6.044 2.978 0.445 1.00 95.56 88 GLN A C 1
ATOM 688 O O . GLN A 1 88 ? -6.539 1.849 0.436 1.00 95.56 88 GLN A O 1
ATOM 693 N N . LEU A 1 89 ? -5.447 3.504 1.511 1.00 94.81 89 LEU A N 1
ATOM 694 C CA . LEU A 1 89 ? -5.365 2.842 2.803 1.00 94.81 89 LEU A CA 1
ATOM 695 C C . LEU A 1 89 ? -6.753 2.739 3.456 1.00 94.81 89 LEU A C 1
ATOM 697 O O . LEU A 1 89 ? -7.453 3.744 3.626 1.00 94.81 89 LEU A O 1
ATOM 701 N N . THR A 1 90 ? -7.140 1.536 3.869 1.00 93.00 90 THR A N 1
ATOM 702 C CA . THR A 1 90 ? -8.409 1.295 4.573 1.00 93.00 90 THR A CA 1
ATOM 703 C C . THR A 1 90 ? -8.293 1.644 6.065 1.00 93.00 90 THR A C 1
ATOM 705 O O . THR A 1 90 ? -7.182 1.851 6.575 1.00 93.00 90 THR A O 1
ATOM 708 N N . PRO A 1 91 ? -9.414 1.753 6.804 1.00 90.12 91 PRO A N 1
ATOM 709 C CA . PRO A 1 91 ? -9.378 1.829 8.265 1.00 90.12 91 PRO A CA 1
ATOM 710 C C . PRO A 1 91 ? -8.575 0.684 8.902 1.00 90.12 91 PRO A C 1
ATOM 712 O O . PRO A 1 91 ? -7.760 0.931 9.791 1.00 90.12 91 PRO A O 1
ATOM 715 N N . GLU A 1 92 ? -8.731 -0.537 8.397 1.00 90.12 92 GLU A N 1
ATOM 716 C CA . GLU A 1 92 ? -8.014 -1.736 8.837 1.00 90.12 92 GLU A CA 1
ATOM 717 C C . GLU A 1 92 ? -6.514 -1.608 8.545 1.00 90.12 92 GLU A C 1
ATOM 719 O O . GLU A 1 92 ? -5.686 -1.898 9.407 1.00 90.12 92 GLU A O 1
ATOM 724 N N . GLY A 1 93 ? -6.154 -1.078 7.372 1.00 91.69 93 GLY A N 1
ATOM 725 C CA . GLY A 1 93 ? -4.785 -0.711 7.001 1.00 91.69 93 GLY A CA 1
ATOM 726 C C . GLY A 1 93 ? -4.135 0.245 7.997 1.00 91.69 93 GLY A C 1
ATOM 727 O O . GLY A 1 93 ? -3.014 0.012 8.453 1.00 91.69 93 GLY A O 1
ATOM 728 N N . ARG A 1 94 ? -4.854 1.302 8.392 1.00 91.00 94 ARG A N 1
ATOM 729 C CA . ARG A 1 94 ? -4.377 2.271 9.395 1.00 91.00 94 ARG A CA 1
ATOM 730 C C . ARG A 1 94 ? -4.160 1.619 10.757 1.00 91.00 94 ARG A C 1
ATOM 732 O O . ARG A 1 94 ? -3.106 1.815 11.363 1.00 91.00 94 ARG A O 1
ATOM 739 N N . GLN A 1 95 ? -5.119 0.811 11.205 1.00 88.88 95 GLN A N 1
ATOM 740 C CA . GLN A 1 95 ? -5.006 0.077 12.464 1.00 88.88 95 GLN A CA 1
ATOM 741 C C . GLN A 1 95 ? -3.831 -0.908 12.443 1.00 88.88 95 GLN A C 1
ATOM 743 O O . GLN A 1 95 ? -3.081 -0.981 13.415 1.00 88.88 95 GLN A O 1
ATOM 748 N N . ALA A 1 96 ? -3.617 -1.611 11.328 1.00 88.94 96 ALA A N 1
ATOM 749 C CA . ALA A 1 96 ? -2.508 -2.547 11.158 1.00 88.94 96 ALA A CA 1
ATOM 750 C C . ALA A 1 96 ? -1.136 -1.858 11.258 1.00 88.94 96 ALA A C 1
ATOM 752 O O . ALA A 1 96 ? -0.185 -2.438 11.779 1.00 88.94 96 ALA A O 1
ATOM 753 N N . LEU A 1 97 ? -1.029 -0.595 10.837 1.00 88.38 97 LEU A N 1
ATOM 754 C CA . LEU A 1 97 ? 0.188 0.202 11.013 1.00 88.38 97 LEU A CA 1
ATOM 755 C C . LEU A 1 97 ? 0.412 0.687 12.454 1.00 88.38 97 LEU A C 1
ATOM 757 O O . LEU A 1 97 ? 1.505 1.166 12.761 1.00 88.38 97 LEU A O 1
ATOM 761 N N . GLY A 1 98 ? -0.561 0.518 13.350 1.00 81.44 98 GLY A N 1
ATOM 762 C CA . GLY A 1 98 ? -0.513 1.049 14.712 1.00 81.44 98 GLY A CA 1
ATOM 763 C C . GLY A 1 98 ? -0.902 2.526 14.795 1.00 81.44 98 GLY A C 1
ATOM 764 O O . GLY A 1 98 ? -0.743 3.139 15.850 1.00 81.44 98 GLY A O 1
ATOM 765 N N . TYR A 1 99 ? -1.440 3.102 13.714 1.00 69.12 99 TYR A N 1
ATOM 766 C CA . TYR A 1 99 ? -2.097 4.404 13.760 1.00 69.12 99 TYR A CA 1
ATOM 767 C C . TYR A 1 99 ? -3.474 4.202 14.396 1.00 69.12 99 TYR A C 1
ATOM 769 O O . TYR A 1 99 ? -4.466 3.946 13.713 1.00 69.12 99 TYR A O 1
ATOM 777 N N . GLY A 1 100 ? -3.520 4.225 15.730 1.00 52.25 100 GLY A N 1
ATOM 778 C CA . GLY A 1 100 ? -4.770 4.191 16.489 1.00 52.25 100 GLY A CA 1
ATOM 779 C C . GLY A 1 100 ? -5.759 5.239 15.966 1.00 52.25 100 GLY A C 1
ATOM 780 O O . GLY A 1 100 ? -5.330 6.319 15.565 1.00 52.25 100 GLY A O 1
ATOM 781 N N . LEU A 1 101 ? -7.050 4.869 15.929 1.00 49.41 101 LEU A N 1
ATOM 782 C CA . LEU A 1 101 ? -8.199 5.619 15.393 1.00 49.41 101 LEU A CA 1
ATOM 783 C C . LEU A 1 101 ? -7.929 7.120 15.160 1.00 49.41 101 LEU A C 1
ATOM 785 O O . LEU A 1 101 ? -8.187 7.951 16.027 1.00 49.41 101 LEU A O 1
ATOM 789 N N . SER A 1 102 ? -7.479 7.475 13.956 1.00 45.16 102 SER A N 1
ATOM 790 C CA . SER A 1 102 ? -7.674 8.830 13.446 1.00 45.16 102 SER A CA 1
ATOM 791 C C . SER A 1 102 ? -8.971 8.814 12.651 1.00 45.16 102 SER A C 1
ATOM 793 O O . SER A 1 102 ? -9.041 8.267 11.546 1.00 45.16 102 SER A O 1
ATOM 795 N N . VAL A 1 103 ? -10.025 9.308 13.296 1.00 50.25 103 VAL A N 1
ATOM 796 C CA . VAL A 1 103 ? -11.348 9.536 12.719 1.00 50.25 103 VAL A CA 1
ATOM 797 C C . VAL A 1 103 ? -11.186 10.471 11.521 1.00 50.25 103 VAL A C 1
ATOM 799 O O . VAL A 1 103 ? -10.920 11.656 11.687 1.00 50.25 103 VAL A O 1
ATOM 802 N N . VAL A 1 104 ? -11.355 9.938 10.312 1.00 42.81 104 VAL A N 1
ATOM 803 C CA . VAL A 1 104 ? -11.803 10.736 9.170 1.00 42.81 104 VAL A CA 1
ATOM 804 C C . VAL A 1 104 ? -13.216 10.266 8.893 1.00 42.81 104 VAL A C 1
ATOM 806 O O . VAL A 1 104 ? -13.436 9.132 8.465 1.00 42.81 104 VAL A O 1
ATOM 809 N N . SER A 1 105 ? -14.147 11.127 9.287 1.00 45.19 105 SER A N 1
ATOM 810 C CA . SER A 1 105 ? -15.581 10.971 9.146 1.00 45.19 105 SER A CA 1
ATOM 811 C C . SER A 1 105 ? -15.950 10.629 7.708 1.00 45.19 105 SER A C 1
ATOM 813 O O . SER A 1 105 ? -15.506 11.272 6.762 1.00 45.19 105 SER A O 1
ATOM 815 N N . SER A 1 106 ? -16.777 9.598 7.579 1.00 45.44 106 SER A N 1
ATOM 816 C CA . SER A 1 106 ? -17.575 9.336 6.393 1.00 45.44 106 SER A CA 1
ATOM 817 C C . SER A 1 106 ? -18.588 10.473 6.256 1.00 45.44 106 SER A C 1
ATOM 819 O O . SER A 1 106 ? -19.513 10.546 7.059 1.00 45.44 106 SER A O 1
ATOM 821 N N . GLU A 1 107 ? -18.420 11.359 5.278 1.00 49.38 107 GLU A N 1
ATOM 822 C CA . GLU A 1 107 ? -19.538 12.155 4.769 1.00 49.38 107 GLU A CA 1
ATOM 823 C C . GLU A 1 107 ? -20.300 11.263 3.786 1.00 49.38 107 GLU A C 1
ATOM 825 O O . GLU A 1 107 ? -19.889 11.048 2.647 1.00 49.38 107 GLU A O 1
ATOM 830 N N . THR A 1 108 ? -21.372 10.648 4.282 1.00 48.78 108 THR A N 1
ATOM 831 C CA . THR A 1 108 ? -22.425 10.069 3.454 1.00 48.78 108 THR A CA 1
ATOM 832 C C . THR A 1 108 ? -23.196 11.228 2.833 1.00 48.78 108 THR A C 1
ATOM 834 O O . THR A 1 108 ? -23.946 11.917 3.521 1.00 48.78 108 THR A O 1
ATOM 837 N N . ALA A 1 109 ? -22.989 11.473 1.541 1.00 50.97 109 ALA A N 1
ATOM 838 C CA . ALA A 1 109 ? -23.935 12.255 0.757 1.00 50.97 109 ALA A CA 1
ATOM 839 C C . ALA A 1 109 ? -25.128 11.345 0.433 1.00 50.97 109 ALA A C 1
ATOM 841 O O . ALA A 1 109 ? -25.178 10.710 -0.618 1.00 50.97 109 ALA A O 1
ATOM 842 N N . ASP A 1 110 ? -26.040 11.233 1.397 1.00 48.16 110 ASP A N 1
ATOM 843 C CA . ASP A 1 110 ? -27.450 11.004 1.110 1.00 48.16 110 ASP A CA 1
ATOM 844 C C . ASP A 1 110 ? -27.953 12.239 0.348 1.00 48.16 110 ASP A C 1
ATOM 846 O O . ASP A 1 110 ? -28.082 13.316 0.926 1.00 48.16 110 ASP A O 1
ATOM 850 N N . ASP A 1 111 ? -28.200 12.093 -0.950 1.00 51.50 111 ASP A N 1
ATOM 851 C CA . ASP A 1 111 ? -29.059 13.009 -1.704 1.00 51.50 111 ASP A CA 1
ATOM 852 C C . ASP A 1 111 ? -30.045 12.170 -2.525 1.00 51.50 111 ASP A C 1
ATOM 854 O O . ASP A 1 111 ? -29.981 12.065 -3.748 1.00 51.50 111 ASP A O 1
ATOM 858 N N . GLU A 1 112 ? -30.940 11.488 -1.806 1.00 55.69 112 GLU A N 1
ATOM 859 C CA . GLU A 1 112 ? -32.255 11.150 -2.340 1.00 55.69 112 GLU A CA 1
ATOM 860 C C . GLU A 1 112 ? -33.128 12.408 -2.264 1.00 55.69 112 GLU A C 1
ATOM 862 O O . GLU A 1 112 ? -33.786 12.675 -1.259 1.00 55.69 112 GLU A O 1
ATOM 867 N N . SER A 1 113 ? -33.161 13.177 -3.348 1.00 50.19 113 SER A N 1
ATOM 868 C CA . SER A 1 113 ? -34.252 14.105 -3.636 1.00 50.19 113 SER A CA 1
ATOM 869 C C . SER A 1 113 ? -34.911 13.694 -4.956 1.00 50.19 113 SER A C 1
ATOM 871 O O . SER A 1 113 ? -34.596 14.144 -6.053 1.00 50.19 113 SER A O 1
ATOM 873 N N . HIS A 1 114 ? -35.825 12.731 -4.829 1.00 45.75 114 HIS A N 1
ATOM 874 C CA . HIS A 1 114 ? -36.763 12.333 -5.870 1.00 45.75 114 HIS A CA 1
ATOM 875 C C . HIS A 1 114 ? -37.855 13.412 -5.958 1.00 45.75 114 HIS A C 1
ATOM 877 O O . HIS A 1 114 ? -38.750 13.471 -5.117 1.00 45.75 114 HIS A O 1
ATOM 883 N N . GLU A 1 115 ? -37.741 14.308 -6.940 1.00 59.03 115 GLU A N 1
ATOM 884 C CA . GLU A 1 115 ? -38.724 15.362 -7.214 1.00 59.03 115 GLU A CA 1
ATOM 885 C C . GLU A 1 115 ? -40.020 14.733 -7.758 1.00 59.03 115 GLU A C 1
ATOM 887 O O . GLU A 1 115 ? -40.148 14.415 -8.943 1.00 59.03 115 GLU A O 1
ATOM 892 N N . GLU A 1 116 ? -40.991 14.520 -6.871 1.00 57.69 116 GLU A N 1
ATOM 893 C CA . GLU A 1 116 ? -42.356 14.140 -7.227 1.00 57.69 116 GLU A CA 1
ATOM 894 C C . GLU A 1 116 ? -43.090 15.378 -7.773 1.00 57.69 116 GLU A C 1
ATOM 896 O O . GLU A 1 116 ? -43.570 16.233 -7.031 1.00 57.69 116 GLU A O 1
ATOM 901 N N . LEU A 1 117 ? -43.139 15.497 -9.101 1.00 53.12 117 LEU A N 1
ATOM 902 C CA . LEU A 1 117 ? -43.950 16.495 -9.795 1.00 53.12 117 LEU A CA 1
ATOM 903 C C . LEU A 1 117 ? -45.429 16.103 -9.696 1.00 53.12 117 LEU A C 1
ATOM 905 O O . LEU A 1 117 ? -45.895 15.241 -10.443 1.00 53.12 117 LEU A O 1
ATOM 909 N N . THR A 1 118 ? -46.184 16.763 -8.818 1.00 53.56 118 THR A N 1
ATOM 910 C CA . THR A 1 118 ? -47.648 16.767 -8.907 1.00 53.56 118 THR A CA 1
ATOM 911 C C . THR A 1 118 ? -48.130 18.063 -9.540 1.00 53.56 118 THR A C 1
ATOM 913 O O . THR A 1 118 ? -48.057 19.143 -8.955 1.00 53.56 118 THR A O 1
ATOM 916 N N . ASP A 1 119 ? -48.615 17.898 -10.763 1.00 50.72 119 ASP A N 1
ATOM 917 C CA . ASP A 1 119 ? -49.420 18.823 -11.547 1.00 50.72 119 ASP A CA 1
ATOM 918 C C . ASP A 1 119 ? -50.737 19.122 -10.809 1.00 50.72 119 ASP A C 1
ATOM 920 O O . ASP A 1 119 ? -51.454 18.184 -10.464 1.00 50.72 119 ASP A O 1
ATOM 924 N N . SER A 1 120 ? -51.023 20.400 -10.528 1.00 51.25 120 SER A N 1
ATOM 925 C CA . SER A 1 120 ? -52.381 20.952 -10.378 1.00 51.25 120 SER A CA 1
ATOM 926 C C . SER A 1 120 ? -52.329 22.428 -9.956 1.00 51.25 120 SER A C 1
ATOM 928 O O . SER A 1 120 ? -51.942 22.732 -8.835 1.00 51.25 120 SER A O 1
ATOM 930 N N . GLU A 1 121 ? -52.779 23.298 -10.872 1.00 51.34 121 GLU A N 1
ATOM 931 C CA . GLU A 1 121 ? -53.758 24.385 -10.646 1.00 51.34 121 GLU A CA 1
ATOM 932 C C . GLU A 1 121 ? -53.453 25.443 -9.544 1.00 51.34 121 GLU A C 1
ATOM 934 O O . GLU A 1 121 ? -53.191 25.139 -8.395 1.00 51.34 121 GLU A O 1
ATOM 939 N N . LEU A 1 122 ? -53.572 26.760 -9.739 1.00 44.84 122 LEU A N 1
ATOM 940 C CA . LEU A 1 122 ? -54.595 27.483 -10.482 1.00 44.84 122 LEU A CA 1
ATOM 941 C C . LEU A 1 122 ? -54.278 29.002 -10.458 1.00 44.84 122 LEU A C 1
ATOM 943 O O . LEU A 1 122 ? -54.003 29.559 -9.400 1.00 44.84 122 LEU A O 1
ATOM 947 N N . LEU A 1 123 ? -54.391 29.623 -11.635 1.00 42.06 123 LEU A N 1
ATOM 948 C CA . LEU A 1 123 ? -55.001 30.925 -11.972 1.00 42.06 123 LEU A CA 1
ATOM 949 C C . LEU A 1 123 ? -54.676 32.242 -11.216 1.00 42.06 123 LEU A C 1
ATOM 951 O O . LEU A 1 123 ? -54.964 32.420 -10.039 1.00 42.06 123 LEU A O 1
ATOM 955 N N . GLU A 1 124 ? -54.333 33.218 -12.077 1.00 49.53 124 GLU A N 1
ATOM 956 C CA . GLU A 1 124 ? -54.833 34.611 -12.124 1.00 49.53 124 GLU A CA 1
ATOM 957 C C . GLU A 1 124 ? -54.271 35.601 -11.076 1.00 49.53 124 GLU A C 1
ATOM 959 O O . GLU A 1 124 ? -54.110 35.300 -9.908 1.00 49.53 124 GLU A O 1
ATOM 964 N N . VAL A 1 125 ? -53.933 36.856 -11.396 1.00 46.69 125 VAL A N 1
ATOM 965 C CA . VAL A 1 125 ? -54.597 37.767 -12.327 1.00 46.69 125 VAL A CA 1
ATOM 966 C C . VAL A 1 125 ? -53.730 39.020 -12.592 1.00 46.69 125 VAL A C 1
ATOM 968 O O . VAL A 1 125 ? -52.986 39.469 -11.726 1.00 46.69 125 VAL A O 1
ATOM 971 N N . SER A 1 126 ? -53.994 39.650 -13.740 1.00 47.31 126 SER A N 1
ATOM 972 C CA . SER A 1 126 ? -53.979 41.105 -14.007 1.00 47.31 126 SER A CA 1
ATOM 973 C C . SER A 1 126 ? -52.681 41.887 -14.247 1.00 47.31 126 SER A C 1
ATOM 975 O O . SER A 1 126 ? -51.810 42.001 -13.394 1.00 47.31 126 SER A O 1
ATOM 977 N N . GLY A 1 127 ? -52.736 42.662 -15.339 1.00 45.84 127 GLY A N 1
ATOM 978 C CA . GLY A 1 127 ? -52.215 44.034 -15.394 1.00 45.84 127 GLY A CA 1
ATOM 979 C C . GLY A 1 127 ? -51.167 44.248 -16.486 1.00 45.84 127 GLY A C 1
ATOM 980 O O . GLY A 1 127 ? -49.988 44.088 -16.230 1.00 45.84 127 GLY A O 1
ATOM 981 N N . SER A 1 128 ? -51.557 44.473 -17.743 1.00 51.44 128 SER A N 1
ATOM 982 C CA . SER A 1 128 ? -51.861 45.797 -18.324 1.00 51.44 128 SER A CA 1
ATOM 983 C C . SER A 1 128 ? -50.631 46.631 -18.722 1.00 51.44 128 SER A C 1
ATOM 985 O O . SER A 1 128 ? -49.788 46.930 -17.885 1.00 51.44 128 SER A O 1
ATOM 987 N N . ARG A 1 129 ? -50.710 47.150 -19.961 1.00 57.44 129 ARG A N 1
ATOM 988 C CA . ARG A 1 129 ? -50.030 48.324 -20.564 1.00 57.44 129 ARG A CA 1
ATOM 989 C C . ARG A 1 129 ? -48.800 48.036 -21.426 1.00 57.44 129 ARG A C 1
ATOM 991 O O . ARG A 1 129 ? -47.790 47.574 -20.926 1.00 57.44 129 ARG A O 1
ATOM 998 N N . GLU A 1 130 ? -48.915 48.103 -22.757 1.00 52.25 130 GLU A N 1
ATOM 999 C CA . GLU A 1 130 ? -49.108 49.266 -23.669 1.00 52.25 130 GLU A CA 1
ATOM 1000 C C . GLU A 1 130 ? -47.760 49.755 -24.239 1.00 52.25 130 GLU A C 1
ATOM 1002 O O . GLU A 1 130 ? -46.793 49.901 -23.501 1.00 52.25 130 GLU A O 1
ATOM 1007 N N . GLY A 1 131 ? -47.749 50.068 -25.543 1.00 51.00 131 GLY A N 1
ATOM 1008 C CA . GLY A 1 131 ? -46.685 50.811 -26.240 1.00 51.00 131 GLY A CA 1
ATOM 1009 C 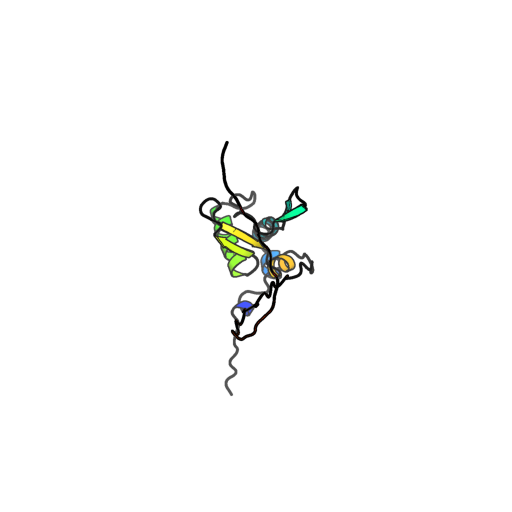C . GLY A 1 131 ? -45.762 49.908 -27.064 1.00 51.00 131 GLY A C 1
ATOM 1010 O O . GLY A 1 131 ? -44.940 49.211 -26.491 1.00 51.00 131 GLY A O 1
ATOM 1011 N N . SER A 1 132 ? -45.931 49.751 -28.386 1.00 55.47 132 SER A N 1
ATOM 1012 C CA . SER A 1 132 ? -45.555 50.725 -29.439 1.00 55.47 132 SER A CA 1
ATOM 1013 C C . SER A 1 132 ? -44.057 51.077 -29.350 1.00 55.47 132 SER A C 1
ATOM 1015 O O . SER A 1 132 ? -43.590 51.413 -28.275 1.00 55.47 132 SER A O 1
ATOM 1017 N N . GLU A 1 133 ? -43.222 51.135 -30.374 1.00 53.59 133 GLU A N 1
ATOM 1018 C CA . GLU A 1 133 ? -43.384 51.219 -31.816 1.00 53.59 133 GLU A CA 1
ATOM 1019 C C . GLU A 1 133 ? -41.937 51.257 -32.371 1.00 53.59 133 GLU A C 1
ATOM 1021 O O . GLU A 1 133 ? -41.056 51.839 -31.749 1.00 53.59 133 GLU A O 1
ATOM 1026 N N . LEU A 1 134 ? -41.714 50.579 -33.496 1.00 53.75 134 LEU A N 1
ATOM 1027 C CA . LEU A 1 134 ? -40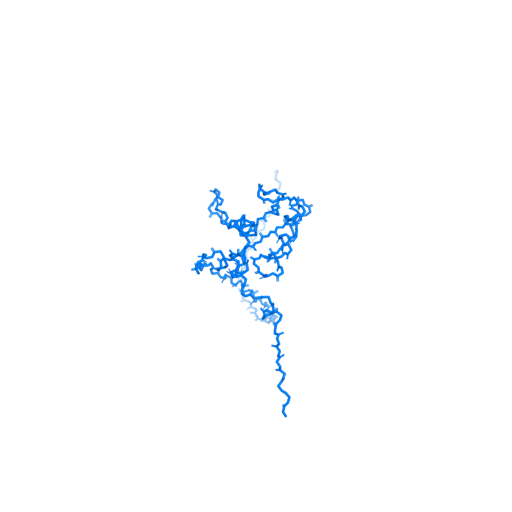.824 50.892 -34.626 1.00 53.75 134 LEU A CA 1
ATOM 1028 C C . LEU A 1 134 ? -39.410 51.517 -34.464 1.00 53.75 134 LEU A C 1
ATOM 1030 O O . LEU A 1 134 ? -39.196 52.574 -33.887 1.00 53.75 134 LEU A O 1
ATOM 1034 N N . ALA A 1 135 ? -38.544 50.935 -35.307 1.00 47.47 135 ALA A N 1
ATOM 1035 C CA . ALA A 1 135 ? -37.571 51.575 -36.203 1.00 47.47 135 ALA A CA 1
ATOM 1036 C C . ALA A 1 135 ? -36.149 51.890 -35.700 1.00 47.47 135 ALA A C 1
ATOM 1038 O O . ALA A 1 135 ? -35.910 52.773 -34.888 1.00 47.47 135 ALA A O 1
ATOM 1039 N N . SER A 1 136 ? -35.215 51.167 -36.334 1.00 52.06 136 SER A N 1
ATOM 1040 C CA . SER A 1 136 ? -34.068 51.675 -37.103 1.00 52.06 136 SER A CA 1
ATOM 1041 C C . SER A 1 136 ? -33.368 52.950 -36.632 1.00 52.06 136 SER A C 1
ATOM 1043 O O . SER A 1 136 ? -33.951 54.026 -36.689 1.00 52.06 136 SER A O 1
ATOM 1045 N N . VAL A 1 137 ? -32.058 52.838 -36.396 1.00 52.41 137 VAL A N 1
ATOM 1046 C CA . VAL A 1 137 ? -30.980 53.266 -37.318 1.00 52.41 137 VAL A CA 1
ATOM 1047 C C . VAL A 1 137 ? -29.751 52.402 -37.046 1.00 52.41 137 VAL A C 1
ATOM 1049 O O . VAL A 1 137 ? -29.477 52.139 -35.856 1.00 52.41 137 VAL A O 1
#

pLDDT: mean 74.22, std 20.11, range [42.06, 96.06]

Sequence (137 aa):
MKSHVSVELVDLLGMPSQLIGQQPELRRLLESYQPQKLANGVTETWIPRISILECMEPAALSAGHGKLIAWGLIRFELAEAQHGLRYQLTPEGRQALGYGLSVVSSETADDESHEELTDSELLEVSGSREGSELASV

Foldseek 3Di:
DDDPPPPPPLNVPPQLLVVCVVPVVLLVLLVVQDWDQDPVRDTHFWAAQDQDDPVDDNVRSVVSVVVCVVNVQKDWDQDPDPRGITIGGDPSVCVSNVVPDPDPDDPPPPDPPPDDDDDDDDDDDDDDDDDDDDDDD

Radius of gyration: 28.36 Å; chains: 1; bounding box: 69×84×54 Å

Organism: NCBI:txid1841610

Secondary structure (DSSP, 8-state):
--------HHHHS--HHHHHHT-HHHHHHHHTT--EE-TTS-EE--EEP---BTTB-HHHHHHHHHHHHHTTSEEEEEPSTTS-EEEEE-HHHHHHTT---------------------------------------